Protein AF-A0A126UXN1-F1 (afdb_monomer_lite)

Sequence (154 aa):
MIFFPSLPAQFLKQDFSMAPLSKRLLICFTVVFLSLATTISAQETTESVSISTELQSAKTDQEVLSILMVPLTSEELAVVANAWQGIVHAQMDKIANINLKILTASATEIDALRTQLSTMTTEQFALQRKYQSVLKAWGRKGGPLKTWRAMRII

Secondary structure (DSSP, 8-state):
---PPPPP--------------S-SSSSS-S---------------------GGGG-TTS-HHHHHHHTSS--HHHHHHHHHHHHHHHHHHHHHHHHHHHHHHH--HHHHHHHHHHHHHHHHHHHHHHHHHHHHHHHHHHTT-----GGG----

Foldseek 3Di:
DDDDDDDDDDDDDDDDDDDDDDDPPDPDPDDDPDDDDPPPPPPPPPPPPDQDVLLLDLPNDLVNNLVSLVVDALVRLVVSLVSLVVVLVVLVVVLVVLVVCLVVDDPVCNVVSVVVSVVSVVSSVVSVVSSVSSLVSSVVRVHDPPPCVVVPDD

Structure (mmCIF, N/CA/C/O backbone):
data_AF-A0A126UXN1-F1
#
_entry.id   AF-A0A126UXN1-F1
#
loop_
_atom_site.group_PDB
_atom_site.id
_atom_site.type_symbol
_atom_site.label_atom_id
_atom_site.label_alt_id
_atom_site.label_comp_id
_atom_site.label_asym_id
_atom_site.label_entity_id
_atom_site.label_seq_id
_atom_site.pdbx_PDB_ins_code
_atom_site.Cartn_x
_atom_site.Cartn_y
_atom_site.Cartn_z
_atom_site.occupancy
_atom_site.B_iso_or_equiv
_atom_site.auth_seq_id
_atom_site.auth_comp_id
_atom_site.auth_asym_id
_atom_site.auth_atom_id
_atom_site.pdbx_PDB_model_num
ATOM 1 N N . MET A 1 1 ? -54.402 -10.123 -14.379 1.00 40.47 1 MET A N 1
ATOM 2 C CA . MET A 1 1 ? -54.562 -10.444 -15.815 1.00 40.47 1 MET A CA 1
ATOM 3 C C . MET A 1 1 ? -53.194 -10.334 -16.464 1.00 40.47 1 MET A C 1
ATOM 5 O O . MET A 1 1 ? -52.677 -9.233 -16.565 1.00 40.47 1 MET A O 1
ATOM 9 N N . ILE A 1 2 ? -52.575 -11.472 -16.779 1.00 43.50 2 ILE A N 1
ATOM 10 C CA . ILE A 1 2 ? -51.233 -11.577 -17.371 1.00 43.50 2 ILE A CA 1
ATOM 11 C C . ILE A 1 2 ? -51.430 -12.167 -18.769 1.00 43.50 2 ILE A C 1
ATOM 13 O O . ILE A 1 2 ? -52.074 -13.205 -18.904 1.00 43.50 2 ILE A O 1
ATOM 17 N N . PHE A 1 3 ? -50.941 -11.471 -19.794 1.00 43.69 3 PHE A N 1
ATOM 18 C CA . PHE A 1 3 ? -51.123 -11.810 -21.205 1.00 43.69 3 PHE A CA 1
ATOM 19 C C . PHE A 1 3 ? -49.866 -12.536 -21.713 1.00 43.69 3 PHE A C 1
ATOM 21 O O . PHE A 1 3 ? -48.803 -11.932 -21.828 1.00 43.69 3 PHE A O 1
ATOM 28 N N . PHE A 1 4 ? -49.987 -13.839 -21.972 1.00 43.31 4 PHE A N 1
ATOM 29 C CA . PHE A 1 4 ? -48.990 -14.664 -22.663 1.00 43.31 4 PHE A CA 1
ATOM 30 C C . PHE A 1 4 ? -49.336 -14.710 -24.159 1.00 43.31 4 PHE A C 1
ATOM 32 O O . PHE A 1 4 ? -50.453 -15.116 -24.488 1.00 43.31 4 PHE A O 1
ATOM 39 N N . PRO A 1 5 ? -48.428 -14.357 -25.085 1.00 57.88 5 PRO A N 1
ATOM 40 C CA . PRO A 1 5 ? -48.644 -14.635 -26.495 1.00 57.88 5 PRO A CA 1
ATOM 41 C C . PRO A 1 5 ? -48.278 -16.090 -26.840 1.00 57.88 5 PRO A C 1
ATOM 43 O O . PRO A 1 5 ? -47.169 -16.568 -26.613 1.00 57.88 5 PRO A O 1
ATOM 46 N N . SER A 1 6 ? -49.283 -16.759 -27.398 1.00 41.03 6 SER A N 1
ATOM 47 C CA . SER A 1 6 ? -49.330 -18.089 -28.008 1.00 41.03 6 SER A CA 1
ATOM 48 C C . SER A 1 6 ? -48.249 -18.327 -29.076 1.00 41.03 6 SER A C 1
ATOM 50 O O . SER A 1 6 ? -48.224 -17.631 -30.091 1.00 41.03 6 SER A O 1
ATOM 52 N N . LEU A 1 7 ? -47.437 -19.381 -28.912 1.00 50.19 7 LEU A N 1
ATOM 53 C CA . LEU A 1 7 ? -46.679 -20.004 -30.007 1.00 50.19 7 LEU A CA 1
ATOM 54 C C . LEU A 1 7 ? -47.595 -20.940 -30.818 1.00 50.19 7 LEU A C 1
ATOM 56 O O . LEU A 1 7 ? -48.248 -21.796 -30.218 1.00 50.19 7 LEU A O 1
ATOM 60 N N . PRO A 1 8 ? -47.619 -20.862 -32.161 1.00 46.75 8 PRO A N 1
ATOM 61 C CA . PRO A 1 8 ? -48.304 -21.858 -32.967 1.00 46.75 8 PRO A CA 1
ATOM 62 C C . PRO A 1 8 ? -47.478 -23.143 -33.100 1.00 46.75 8 PRO A C 1
ATOM 64 O O . PRO A 1 8 ? -46.320 -23.146 -33.518 1.00 46.75 8 PRO A O 1
ATOM 67 N N . ALA A 1 9 ? -48.145 -24.244 -32.765 1.00 49.84 9 ALA A N 1
ATOM 68 C CA . ALA A 1 9 ? -47.748 -25.616 -33.010 1.00 49.84 9 ALA A CA 1
ATOM 69 C C . ALA A 1 9 ? -47.630 -25.885 -34.512 1.00 49.84 9 ALA A C 1
ATOM 71 O O . ALA A 1 9 ? -48.645 -25.946 -35.203 1.00 49.84 9 ALA A O 1
ATOM 72 N N . GLN A 1 10 ? -46.410 -26.084 -35.005 1.00 46.97 10 GLN A N 1
ATOM 73 C CA . GLN A 1 10 ? -46.174 -26.618 -36.339 1.00 46.97 10 GLN A CA 1
ATOM 74 C C . GLN A 1 10 ? -44.960 -27.559 -36.328 1.00 46.97 10 GLN A C 1
ATOM 76 O O . GLN A 1 10 ? -43.848 -27.169 -35.997 1.00 46.97 10 GLN A O 1
ATOM 81 N N . PHE A 1 11 ? -45.240 -28.804 -36.727 1.00 42.16 11 PHE A N 1
ATOM 82 C CA . PHE A 1 11 ? -44.314 -29.805 -37.263 1.00 42.16 11 PHE A CA 1
ATOM 83 C C . PHE A 1 11 ? -43.470 -30.660 -36.301 1.00 42.16 11 PHE A C 1
ATOM 85 O O . PHE A 1 11 ? -42.244 -30.683 -36.333 1.00 42.16 11 PHE A O 1
ATOM 92 N N . LEU A 1 12 ? -44.175 -31.523 -35.561 1.00 42.50 12 LEU A N 1
ATOM 93 C CA . LEU A 1 12 ? -43.747 -32.908 -35.328 1.00 42.50 12 LEU A CA 1
ATOM 94 C C . LEU A 1 12 ? -44.244 -33.801 -36.482 1.00 42.50 12 LEU A C 1
ATOM 96 O O . LEU A 1 12 ? -45.454 -33.970 -36.624 1.00 42.50 12 LEU A O 1
ATOM 100 N N . LYS A 1 13 ? -43.322 -34.369 -37.271 1.00 43.41 13 LYS A N 1
ATOM 101 C CA . LYS A 1 13 ? -43.393 -35.682 -37.965 1.00 43.41 13 LYS A CA 1
ATOM 102 C C . LYS A 1 13 ? -42.067 -35.905 -38.715 1.00 43.41 13 LYS A C 1
ATOM 104 O O . LYS A 1 13 ? -41.678 -35.041 -39.485 1.00 43.41 13 LYS A O 1
ATOM 109 N N . GLN A 1 14 ? -41.272 -36.893 -38.275 1.00 40.84 14 GLN A N 1
ATOM 110 C CA . GLN A 1 14 ? -40.935 -38.135 -39.013 1.00 40.84 14 GLN A CA 1
ATOM 111 C C . GLN A 1 14 ? -40.079 -37.877 -40.275 1.00 40.84 14 GLN A C 1
ATOM 113 O O . GLN A 1 14 ? -40.465 -37.091 -41.121 1.00 40.84 14 GLN A O 1
ATOM 118 N N . ASP A 1 15 ? -38.875 -38.434 -40.437 1.00 44.62 15 ASP A N 1
ATOM 119 C CA . ASP A 1 15 ? -38.587 -39.868 -40.380 1.00 44.62 15 ASP A CA 1
ATOM 120 C C . ASP A 1 15 ? -37.205 -40.234 -39.815 1.00 44.62 15 ASP A C 1
ATOM 122 O O . ASP A 1 15 ? -36.181 -39.598 -40.066 1.00 44.62 15 ASP A O 1
ATOM 126 N N . PHE A 1 16 ? -37.211 -41.335 -39.067 1.00 44.78 16 PHE A N 1
ATOM 127 C CA . PHE A 1 16 ? -36.058 -42.080 -38.581 1.00 44.78 16 PHE A CA 1
ATOM 128 C C . PHE A 1 16 ? -35.656 -43.073 -39.682 1.00 44.78 16 PHE A C 1
ATOM 130 O O . PHE A 1 16 ? -36.454 -43.936 -40.041 1.00 44.78 16 PHE A O 1
ATOM 137 N N . SER A 1 17 ? -34.435 -42.984 -40.211 1.00 38.34 17 SER A N 1
ATOM 138 C CA . SER A 1 17 ? -33.873 -44.018 -41.089 1.00 38.34 17 SER A CA 1
ATOM 139 C C . SER A 1 17 ? -32.420 -44.292 -40.703 1.00 38.34 17 SER A C 1
ATOM 141 O O . SER A 1 17 ? -31.535 -43.457 -40.887 1.00 38.34 17 SER A O 1
ATOM 143 N N . MET A 1 18 ? -32.203 -45.461 -40.095 1.00 39.22 18 MET A N 1
ATOM 144 C CA . MET A 1 18 ? -30.899 -46.055 -39.801 1.00 39.22 18 MET A CA 1
ATOM 145 C C . MET A 1 18 ? -30.447 -46.931 -40.973 1.00 39.22 18 MET A C 1
ATOM 147 O O . MET A 1 18 ? -31.216 -47.792 -41.392 1.00 39.22 18 MET A O 1
ATOM 151 N N . ALA A 1 19 ? -29.179 -46.783 -41.386 1.00 44.06 19 ALA A N 1
ATOM 152 C CA . ALA A 1 19 ? -28.164 -47.841 -41.608 1.00 44.06 19 ALA A CA 1
ATOM 153 C C . ALA A 1 19 ? -27.096 -47.402 -42.648 1.00 44.06 19 ALA A C 1
ATOM 155 O O . ALA A 1 19 ? -27.394 -46.531 -43.463 1.00 44.06 19 ALA A O 1
ATOM 156 N N . PRO A 1 20 ? -25.894 -48.027 -42.728 1.00 45.94 20 PRO A N 1
ATOM 157 C CA . PRO A 1 20 ? -25.259 -48.961 -41.796 1.00 45.94 20 PRO A CA 1
ATOM 158 C C . PRO A 1 20 ? -23.831 -48.565 -41.349 1.00 45.94 20 PRO A C 1
ATOM 160 O O . PRO A 1 20 ? -23.002 -48.049 -42.094 1.00 45.94 20 PRO A O 1
ATOM 163 N N . LEU A 1 21 ? -23.544 -48.946 -40.105 1.00 48.97 21 LEU A N 1
ATOM 164 C CA . LEU A 1 21 ? -22.304 -49.542 -39.599 1.00 48.97 21 LEU A CA 1
ATOM 165 C C . LEU A 1 21 ? -21.287 -49.974 -40.686 1.00 48.97 21 LEU A C 1
ATOM 167 O O . LEU A 1 21 ? -21.563 -50.907 -41.434 1.00 48.97 21 LEU A O 1
ATOM 171 N N . SER A 1 22 ? -20.084 -49.384 -40.736 1.00 44.88 22 SER A N 1
ATOM 172 C CA . SER A 1 22 ? -18.820 -50.134 -40.917 1.00 44.88 22 SER A CA 1
ATOM 173 C C . SER A 1 22 ? -17.585 -49.245 -41.149 1.00 44.88 22 SER A C 1
ATOM 175 O O . SER A 1 22 ? -17.503 -48.450 -42.078 1.00 44.88 22 SER A O 1
ATOM 177 N N . LYS A 1 23 ? -16.553 -49.513 -40.340 1.00 48.22 23 LYS A N 1
ATOM 178 C CA . LYS A 1 23 ? -15.133 -49.452 -40.731 1.00 48.22 23 LYS A CA 1
ATOM 179 C C . LYS A 1 23 ? -14.541 -48.087 -41.108 1.00 48.22 23 LYS A C 1
ATOM 181 O O . LYS A 1 23 ? -13.893 -47.985 -42.141 1.00 48.22 23 LYS A O 1
ATOM 186 N N . ARG A 1 24 ? -14.638 -47.070 -40.245 1.00 47.38 24 ARG A N 1
ATOM 187 C CA . ARG A 1 24 ? -13.633 -45.973 -40.207 1.00 47.38 24 ARG A CA 1
ATOM 188 C C . ARG A 1 24 ? -13.248 -45.544 -38.784 1.00 47.38 24 ARG A C 1
ATOM 190 O O . ARG A 1 24 ? -12.738 -44.453 -38.577 1.00 47.38 24 ARG A O 1
ATOM 197 N N . LEU A 1 25 ? -13.479 -46.428 -37.810 1.00 51.50 25 LEU A N 1
ATOM 198 C CA . LEU A 1 25 ? -12.989 -46.319 -36.435 1.00 51.50 25 LEU A CA 1
ATOM 199 C C . LEU A 1 25 ? -11.788 -47.257 -36.252 1.00 51.50 25 LEU A C 1
ATOM 201 O O . LEU A 1 25 ? -11.900 -48.282 -35.596 1.00 51.50 25 LEU A O 1
ATOM 205 N N . LEU A 1 26 ? -10.681 -46.968 -36.927 1.00 52.69 26 LEU A N 1
ATOM 206 C CA . LEU A 1 26 ? -9.330 -47.469 -36.644 1.00 52.69 26 LEU A CA 1
ATOM 207 C C . LEU A 1 26 ? -8.422 -46.887 -37.732 1.00 52.69 26 LEU A C 1
ATOM 209 O O . LEU A 1 26 ? -8.862 -46.813 -38.872 1.00 52.69 26 LEU A O 1
ATOM 213 N N . ILE A 1 27 ? -7.164 -46.567 -37.419 1.00 52.34 27 ILE A N 1
ATOM 214 C CA . ILE A 1 27 ? -6.151 -45.974 -38.324 1.00 52.34 27 ILE A CA 1
ATOM 215 C C . ILE A 1 27 ? -6.138 -44.434 -38.302 1.00 52.34 27 ILE A C 1
ATOM 217 O O . ILE A 1 27 ? -6.436 -43.773 -39.284 1.00 52.34 27 ILE A O 1
ATOM 221 N N . CYS A 1 28 ? -5.778 -43.869 -37.148 1.00 38.44 28 CYS A N 1
ATOM 222 C CA . CYS A 1 28 ? -4.912 -42.679 -37.035 1.00 38.44 28 CYS A CA 1
ATOM 223 C C . CYS A 1 28 ? -4.289 -42.585 -35.623 1.00 38.44 28 CYS A C 1
ATOM 225 O O . CYS A 1 28 ? -3.959 -41.505 -35.151 1.00 38.44 28 CYS A O 1
ATOM 227 N N . PHE A 1 29 ? -4.150 -43.721 -34.921 1.00 48.62 29 PHE A N 1
ATOM 228 C CA . PHE A 1 29 ? -3.600 -43.779 -33.558 1.00 48.62 29 PHE A CA 1
ATOM 229 C C . PHE A 1 29 ? -2.181 -44.378 -33.503 1.00 48.62 29 PHE A C 1
ATOM 231 O O . PHE A 1 29 ? -1.625 -44.547 -32.427 1.00 48.62 29 PHE A O 1
ATOM 238 N N . THR A 1 30 ? -1.562 -44.715 -34.640 1.00 50.72 30 THR A N 1
ATOM 239 C CA . THR A 1 30 ? -0.276 -45.441 -34.658 1.00 50.72 30 THR A CA 1
ATOM 240 C C . THR A 1 30 ? 0.605 -45.059 -35.847 1.00 50.72 30 THR A C 1
ATOM 242 O O . THR A 1 30 ? 0.961 -45.909 -36.659 1.00 50.72 30 THR A O 1
ATOM 245 N N . VAL A 1 31 ? 0.975 -43.782 -35.957 1.00 45.97 31 VAL A N 1
ATOM 246 C CA . VAL A 1 31 ? 2.143 -43.363 -36.746 1.00 45.97 31 VAL A CA 1
ATOM 247 C C . VAL A 1 31 ? 2.937 -42.355 -35.911 1.00 45.97 31 VAL A C 1
ATOM 249 O O . VAL A 1 31 ? 2.626 -41.172 -35.903 1.00 45.97 31 VAL A O 1
ATOM 252 N N . VAL A 1 32 ? 3.966 -42.875 -35.223 1.00 49.97 32 VAL A N 1
ATOM 253 C CA . VAL A 1 32 ? 5.244 -42.184 -34.946 1.00 49.97 32 VAL A CA 1
ATOM 254 C C . VAL A 1 32 ? 5.120 -41.018 -33.941 1.00 49.97 32 VAL A C 1
ATOM 256 O O . VAL A 1 32 ? 4.928 -39.877 -34.322 1.00 49.97 32 VAL A O 1
ATOM 259 N N . PHE A 1 33 ? 5.214 -41.168 -32.613 1.00 50.03 33 PHE A N 1
ATOM 260 C CA . PHE A 1 33 ? 6.246 -41.842 -31.801 1.00 50.03 33 PHE A CA 1
ATOM 261 C C . PHE A 1 33 ? 7.675 -41.772 -32.367 1.00 50.03 33 PHE A C 1
ATOM 263 O O . PHE A 1 33 ? 8.427 -42.736 -32.300 1.00 50.03 33 PHE A O 1
ATOM 270 N N . LEU A 1 34 ? 8.050 -40.627 -32.945 1.00 50.16 34 LEU A N 1
ATOM 271 C CA . LEU A 1 34 ? 9.449 -40.248 -33.165 1.00 50.16 34 LEU A CA 1
ATOM 272 C C . LEU A 1 34 ? 9.554 -38.732 -33.380 1.00 50.16 34 LEU A C 1
ATOM 274 O O . LEU A 1 34 ? 9.752 -38.239 -34.485 1.00 50.16 34 LEU A O 1
ATOM 278 N N . SER A 1 35 ? 9.404 -37.963 -32.310 1.00 44.19 35 SER A N 1
ATOM 279 C CA . SER A 1 35 ? 9.992 -36.626 -32.256 1.00 44.19 35 SER A CA 1
ATOM 280 C C . SER A 1 35 ? 10.848 -36.580 -31.010 1.00 44.19 35 SER A C 1
ATOM 282 O O . SER A 1 35 ? 10.367 -36.505 -29.882 1.00 44.19 35 SER A O 1
ATOM 284 N N . LEU A 1 36 ? 12.132 -36.788 -31.285 1.00 54.78 36 LEU A N 1
ATOM 285 C CA . LEU A 1 36 ? 13.260 -36.661 -30.389 1.00 54.78 36 LEU A CA 1
ATOM 286 C C . LEU A 1 36 ? 13.092 -35.457 -29.467 1.00 54.78 36 LEU A C 1
ATOM 288 O O . LEU A 1 36 ? 12.774 -34.349 -29.902 1.00 54.78 36 LEU A O 1
ATOM 292 N N . ALA A 1 37 ? 13.387 -35.712 -28.198 1.00 51.28 37 ALA A N 1
ATOM 293 C CA . ALA A 1 37 ? 13.666 -34.718 -27.189 1.00 51.28 37 ALA A CA 1
ATOM 294 C C . ALA A 1 37 ? 14.525 -33.586 -27.769 1.00 51.28 37 ALA A C 1
ATOM 296 O O . ALA A 1 37 ? 15.705 -33.762 -28.059 1.00 51.28 37 ALA A O 1
ATOM 297 N N . THR A 1 38 ? 13.922 -32.411 -27.912 1.00 56.25 38 THR A N 1
ATOM 298 C CA . THR A 1 38 ? 14.665 -31.155 -27.907 1.00 56.25 38 THR A CA 1
ATOM 299 C C . THR A 1 38 ? 14.373 -30.518 -26.559 1.00 56.25 38 THR A C 1
ATOM 301 O O . THR A 1 38 ? 13.517 -29.651 -26.423 1.00 56.25 38 THR A O 1
ATOM 304 N N . THR A 1 39 ? 15.040 -31.007 -25.516 1.00 52.69 39 THR A N 1
ATOM 305 C CA . THR A 1 39 ? 15.186 -30.247 -24.274 1.00 52.69 39 THR A CA 1
ATOM 306 C C . THR A 1 39 ? 16.135 -29.095 -24.573 1.00 52.69 39 THR A C 1
ATOM 308 O O . THR A 1 39 ? 17.334 -29.170 -24.319 1.00 52.69 39 THR A O 1
ATOM 311 N N . ILE A 1 40 ? 15.600 -28.040 -25.185 1.00 52.84 40 ILE A N 1
ATOM 312 C CA . ILE A 1 40 ? 16.208 -26.719 -25.105 1.00 52.84 40 ILE A CA 1
ATOM 313 C C . ILE A 1 40 ? 15.959 -26.285 -23.666 1.00 52.84 40 ILE A C 1
ATOM 315 O O . ILE A 1 40 ? 14.880 -25.806 -23.326 1.00 52.84 40 ILE A O 1
ATOM 319 N N . SER A 1 41 ? 16.947 -26.509 -22.802 1.00 50.19 41 SER A N 1
ATOM 320 C CA . SER A 1 41 ? 17.065 -25.729 -21.578 1.00 50.19 41 SER A CA 1
ATOM 321 C C . SER A 1 41 ? 17.341 -24.297 -22.015 1.00 50.19 41 SER A C 1
ATOM 323 O O . SER A 1 41 ? 18.489 -23.888 -22.170 1.00 50.19 41 SER A O 1
ATOM 325 N N . ALA A 1 42 ? 16.272 -23.545 -22.271 1.00 41.62 42 ALA A N 1
ATOM 326 C CA . ALA A 1 42 ? 16.317 -22.106 -22.145 1.00 41.62 42 ALA A CA 1
ATOM 327 C C . ALA A 1 42 ? 16.614 -21.859 -20.667 1.00 41.62 42 ALA A C 1
ATOM 329 O O . ALA A 1 42 ? 15.737 -21.949 -19.811 1.00 41.62 42 ALA A O 1
ATOM 330 N N . GLN A 1 43 ? 17.894 -21.679 -20.361 1.00 38.97 43 GLN A N 1
ATOM 331 C CA . GLN A 1 43 ? 18.320 -21.110 -19.104 1.00 38.97 43 GLN A CA 1
ATOM 332 C C . GLN A 1 43 ? 17.727 -19.700 -19.102 1.00 38.97 43 GLN A C 1
ATOM 334 O O . GLN A 1 43 ? 18.285 -18.784 -19.702 1.00 38.97 43 GLN A O 1
ATOM 339 N N . GLU A 1 44 ? 16.535 -19.554 -18.514 1.00 42.31 44 GLU A N 1
ATOM 340 C CA . GLU A 1 44 ? 16.075 -18.281 -17.979 1.00 42.31 44 GLU A CA 1
ATOM 341 C C . GLU A 1 44 ? 17.144 -17.875 -16.968 1.00 42.31 44 GLU A C 1
ATOM 343 O O . GLU A 1 44 ? 17.122 -18.241 -15.794 1.00 42.31 44 GLU A O 1
ATOM 348 N N . THR A 1 45 ? 18.163 -17.176 -17.462 1.00 40.16 45 THR A N 1
ATOM 349 C CA . THR A 1 45 ? 18.992 -16.322 -16.637 1.00 40.16 45 THR A CA 1
ATOM 350 C C . THR A 1 45 ? 18.046 -15.239 -16.161 1.00 40.16 45 THR A C 1
ATOM 352 O O . THR A 1 45 ? 17.886 -14.198 -16.793 1.00 40.16 45 THR A O 1
ATOM 355 N N . THR A 1 46 ? 17.349 -15.527 -15.067 1.00 45.38 46 THR A N 1
ATOM 356 C CA . THR A 1 46 ? 16.702 -14.523 -14.243 1.00 45.38 46 THR A CA 1
ATOM 357 C C . THR A 1 46 ? 17.841 -13.695 -13.664 1.00 45.38 46 THR A C 1
ATOM 359 O O . THR A 1 46 ? 18.304 -13.941 -12.552 1.00 45.38 46 THR A O 1
ATOM 362 N N . GLU A 1 47 ? 18.373 -12.765 -14.462 1.00 46.38 47 GLU A N 1
ATOM 363 C CA . GLU A 1 47 ? 19.145 -11.642 -13.954 1.00 46.38 47 GLU A CA 1
ATOM 364 C C . GLU A 1 47 ? 18.233 -10.981 -12.927 1.00 46.38 47 GLU A C 1
ATOM 366 O O . GLU A 1 47 ? 17.231 -10.346 -13.263 1.00 46.38 47 GLU A O 1
ATOM 371 N N . SER A 1 48 ? 18.499 -11.249 -11.649 1.00 53.22 48 SER A N 1
ATOM 372 C CA . SER A 1 48 ? 17.757 -10.633 -10.568 1.00 53.22 48 SER A CA 1
ATOM 373 C C . SER A 1 48 ? 18.037 -9.143 -10.667 1.00 53.22 48 SER A C 1
ATOM 375 O O . SER A 1 48 ? 19.124 -8.688 -10.306 1.00 53.22 48 SER A O 1
ATOM 377 N N . VAL A 1 49 ? 17.082 -8.395 -11.207 1.00 61.66 49 VAL A N 1
ATOM 378 C CA . VAL A 1 49 ? 17.148 -6.942 -11.251 1.00 61.66 49 VAL A CA 1
ATOM 379 C C . VAL A 1 49 ? 17.339 -6.458 -9.813 1.00 61.66 49 VAL A C 1
ATOM 381 O O . VAL A 1 49 ? 16.438 -6.558 -8.978 1.00 61.66 49 VAL A O 1
ATOM 384 N N . SER A 1 50 ? 18.543 -5.981 -9.503 1.00 68.56 50 SER A N 1
ATOM 385 C CA . SER A 1 50 ? 18.907 -5.512 -8.169 1.00 68.56 50 SER A CA 1
ATOM 386 C C . SER A 1 50 ? 18.414 -4.082 -7.992 1.00 68.56 50 SER A C 1
ATOM 388 O O . SER A 1 50 ? 19.136 -3.118 -8.240 1.00 68.56 50 SER A O 1
ATOM 390 N N . ILE A 1 51 ? 17.164 -3.943 -7.561 1.00 75.94 51 ILE A N 1
ATOM 391 C CA . ILE A 1 51 ? 16.536 -2.644 -7.319 1.00 75.94 51 ILE A CA 1
ATOM 392 C C . ILE A 1 51 ? 16.807 -2.200 -5.882 1.00 75.94 51 ILE A C 1
ATOM 394 O O . ILE A 1 51 ? 16.627 -2.982 -4.949 1.00 75.94 51 ILE A O 1
ATOM 398 N N . SER A 1 52 ? 17.194 -0.934 -5.693 1.00 83.25 52 SER A N 1
ATOM 399 C CA . SER A 1 52 ? 17.419 -0.358 -4.360 1.00 83.25 52 SER A CA 1
ATOM 400 C C . SER A 1 52 ? 16.220 -0.588 -3.432 1.00 83.25 52 SER A C 1
ATOM 402 O O . SER A 1 52 ? 15.076 -0.311 -3.797 1.00 83.25 52 SER A O 1
ATOM 404 N N . THR A 1 53 ? 16.479 -1.030 -2.200 1.00 85.88 53 THR A N 1
ATOM 405 C CA . THR A 1 53 ? 15.461 -1.230 -1.154 1.00 85.88 53 THR A CA 1
ATOM 406 C C . THR A 1 53 ? 14.672 0.049 -0.863 1.00 85.88 53 THR A C 1
ATOM 408 O O . THR A 1 53 ? 13.505 0.002 -0.477 1.00 85.88 53 THR A O 1
ATOM 411 N N . GLU A 1 54 ? 15.282 1.212 -1.095 1.00 85.62 54 GLU A N 1
ATOM 412 C CA . GLU A 1 54 ? 14.645 2.514 -0.914 1.00 85.62 54 GLU A CA 1
ATOM 413 C C . GLU A 1 54 ? 13.480 2.738 -1.893 1.00 85.62 54 GLU A C 1
ATOM 415 O O . GLU A 1 54 ? 12.472 3.336 -1.524 1.00 85.62 54 GLU A O 1
ATOM 420 N N . LEU A 1 55 ? 13.531 2.165 -3.101 1.00 88.94 55 LEU A N 1
ATOM 421 C CA . LEU A 1 55 ? 12.414 2.206 -4.056 1.00 88.94 55 LEU A CA 1
ATOM 422 C C . LEU A 1 55 ? 11.199 1.397 -3.588 1.00 88.94 55 LEU A C 1
ATOM 424 O O . LEU A 1 55 ? 10.109 1.595 -4.115 1.00 88.94 55 LEU A O 1
ATOM 428 N N . GLN A 1 56 ? 11.370 0.503 -2.612 1.00 90.00 56 GLN A N 1
ATOM 429 C CA . GLN A 1 56 ? 10.343 -0.423 -2.124 1.00 90.00 56 GLN A CA 1
ATOM 430 C C . GLN A 1 56 ? 9.947 -0.142 -0.666 1.00 90.00 56 GLN A C 1
ATOM 432 O O . GLN A 1 56 ? 9.251 -0.934 -0.036 1.00 90.00 56 GLN A O 1
ATOM 437 N N . SER A 1 57 ? 10.388 0.982 -0.099 1.00 91.31 57 SER A N 1
ATOM 438 C CA . SER A 1 57 ? 10.092 1.341 1.284 1.00 91.31 57 SER A CA 1
ATOM 439 C C . SER A 1 57 ? 8.925 2.321 1.370 1.00 91.31 57 SER A C 1
ATOM 441 O O . SER A 1 57 ? 8.931 3.399 0.777 1.00 91.31 57 SER A O 1
ATOM 443 N N . ALA A 1 58 ? 7.942 1.991 2.212 1.00 89.31 58 ALA A N 1
ATOM 444 C CA . ALA A 1 58 ? 6.820 2.872 2.540 1.00 89.31 58 ALA A CA 1
ATOM 445 C C . ALA A 1 58 ? 7.269 4.229 3.123 1.00 89.31 58 ALA A C 1
ATOM 447 O O . ALA A 1 58 ? 6.563 5.236 2.984 1.00 89.31 58 ALA A O 1
ATOM 448 N N . LYS A 1 59 ? 8.444 4.252 3.769 1.00 92.06 59 LYS A N 1
ATOM 449 C CA . LYS A 1 59 ? 9.014 5.434 4.427 1.00 92.06 59 LYS A CA 1
ATOM 450 C C . LYS A 1 59 ? 9.684 6.400 3.453 1.00 92.06 59 LYS A C 1
ATOM 452 O O . LYS A 1 59 ? 9.834 7.558 3.806 1.00 92.06 59 LYS A O 1
ATOM 457 N N . THR A 1 60 ? 10.036 5.955 2.249 1.00 90.31 60 THR A N 1
ATOM 458 C CA . THR A 1 60 ? 10.703 6.800 1.253 1.00 90.31 60 THR A CA 1
ATOM 459 C C . THR A 1 60 ? 9.814 7.966 0.863 1.00 90.31 60 THR A C 1
ATOM 461 O O . THR A 1 60 ? 8.641 7.774 0.523 1.00 90.31 60 THR A O 1
ATOM 464 N N . ASP A 1 61 ? 10.356 9.176 0.916 1.00 93.31 61 ASP A N 1
ATOM 465 C CA . ASP A 1 61 ? 9.633 10.382 0.540 1.00 93.31 61 ASP A CA 1
ATOM 466 C C . ASP A 1 61 ? 9.207 10.361 -0.929 1.00 93.31 61 ASP A C 1
ATOM 468 O O . ASP A 1 61 ? 9.855 9.773 -1.793 1.00 93.31 61 ASP A O 1
ATOM 472 N N . GLN A 1 62 ? 8.083 11.015 -1.225 1.00 92.69 62 GLN A N 1
ATOM 473 C CA . GLN A 1 62 ? 7.504 11.029 -2.572 1.00 92.69 62 GLN A CA 1
ATOM 474 C C . GLN A 1 62 ? 8.471 11.602 -3.620 1.00 92.69 62 GLN A C 1
ATOM 476 O O . GLN A 1 62 ? 8.510 11.127 -4.759 1.00 92.69 62 GLN A O 1
ATOM 481 N N . GLU A 1 63 ? 9.214 12.640 -3.249 1.00 92.25 63 GLU A N 1
ATOM 482 C CA . GLU A 1 63 ? 10.174 13.326 -4.116 1.00 92.25 63 GLU A CA 1
ATOM 483 C C . GLU A 1 63 ? 11.394 12.444 -4.376 1.00 92.25 63 GLU A C 1
ATOM 485 O O . GLU A 1 63 ? 11.739 12.207 -5.534 1.00 92.25 63 GLU A O 1
ATOM 490 N N . VAL A 1 64 ? 11.956 11.857 -3.315 1.00 93.00 64 VAL A N 1
ATOM 491 C CA . VAL A 1 64 ? 13.068 10.898 -3.395 1.00 93.00 64 VAL A CA 1
ATOM 492 C C . VAL A 1 64 ? 12.689 9.710 -4.276 1.00 93.00 64 VAL A C 1
ATOM 494 O O . VAL A 1 64 ? 13.398 9.396 -5.229 1.00 93.00 64 VAL A O 1
ATOM 497 N N . LEU A 1 65 ? 11.514 9.114 -4.045 1.00 94.56 65 LEU A N 1
ATOM 498 C CA . LEU A 1 65 ? 10.996 8.022 -4.868 1.00 94.56 65 LEU A CA 1
ATOM 499 C C . LEU A 1 65 ? 10.924 8.421 -6.350 1.00 94.56 65 LEU A C 1
ATOM 501 O O . LEU A 1 65 ? 11.281 7.639 -7.226 1.00 94.56 65 LEU A O 1
ATOM 505 N N . SER A 1 66 ? 10.485 9.647 -6.640 1.00 93.25 66 SER A N 1
ATOM 506 C CA . SER A 1 66 ? 10.359 10.142 -8.016 1.00 93.25 66 SER A CA 1
ATOM 507 C C . SER A 1 66 ? 11.713 10.280 -8.709 1.00 93.25 66 SER A C 1
ATOM 509 O O . SER A 1 66 ? 11.809 9.940 -9.886 1.00 9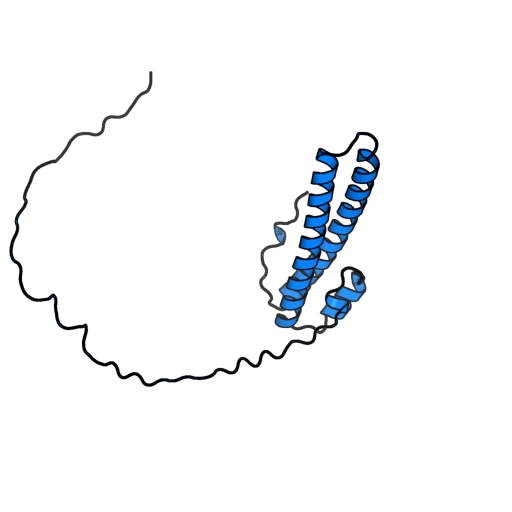3.25 66 SER A O 1
ATOM 511 N N . ILE A 1 67 ? 12.746 10.721 -7.985 1.00 93.88 67 ILE A N 1
ATOM 512 C CA . ILE A 1 67 ? 14.126 10.823 -8.482 1.00 93.88 67 ILE A CA 1
ATOM 513 C C . ILE A 1 67 ? 14.695 9.428 -8.763 1.00 93.88 67 ILE A C 1
ATOM 515 O O . ILE A 1 67 ? 15.205 9.180 -9.855 1.00 93.88 67 ILE A O 1
ATOM 519 N N . LEU A 1 68 ? 14.543 8.494 -7.819 1.00 93.62 68 LEU A N 1
ATOM 520 C CA . LEU A 1 68 ? 15.077 7.132 -7.938 1.00 93.62 68 LEU A CA 1
ATOM 521 C C . LEU A 1 68 ? 14.453 6.334 -9.093 1.00 93.62 68 LEU A C 1
ATOM 523 O O . LEU A 1 68 ? 15.080 5.417 -9.612 1.00 93.62 68 LEU A O 1
ATOM 527 N N . MET A 1 69 ? 13.236 6.681 -9.520 1.00 95.44 69 MET A N 1
ATOM 528 C CA . MET A 1 69 ? 12.559 6.036 -10.651 1.00 95.44 69 MET A CA 1
ATOM 529 C C . MET A 1 69 ? 12.992 6.560 -12.029 1.00 95.44 69 MET A C 1
ATOM 531 O O . MET A 1 69 ? 12.682 5.929 -13.041 1.00 95.44 69 MET A O 1
ATOM 535 N N . VAL A 1 70 ? 13.672 7.711 -12.106 1.00 94.25 70 VAL A N 1
ATOM 536 C CA . VAL A 1 70 ? 14.120 8.301 -13.381 1.00 94.25 70 VAL A CA 1
ATOM 537 C C . VAL A 1 70 ? 15.030 7.366 -14.185 1.00 94.25 70 VAL A C 1
ATOM 539 O O . VAL A 1 70 ? 14.754 7.216 -15.378 1.00 94.25 70 VAL A O 1
ATOM 542 N N . PRO A 1 71 ? 16.069 6.729 -13.612 1.00 94.56 71 PRO A N 1
ATOM 543 C CA . PRO A 1 71 ? 16.969 5.873 -14.386 1.00 94.56 71 PRO A CA 1
ATOM 544 C C . PRO A 1 71 ? 16.372 4.507 -14.751 1.00 94.56 71 PRO A C 1
ATOM 546 O O . PRO A 1 71 ? 16.850 3.893 -15.695 1.00 94.56 71 PRO A O 1
ATOM 549 N N . LEU A 1 72 ? 15.324 4.051 -14.058 1.00 94.06 72 LEU A N 1
ATOM 550 C CA . LEU A 1 72 ? 14.839 2.670 -14.165 1.00 94.06 72 LEU A CA 1
ATOM 551 C C . LEU A 1 72 ? 14.228 2.336 -15.530 1.00 94.06 72 LEU A C 1
ATOM 553 O O . LEU A 1 72 ? 13.608 3.204 -16.151 1.00 94.06 72 LEU A O 1
ATOM 557 N N . THR A 1 73 ? 14.328 1.089 -15.986 1.00 94.19 73 THR A N 1
ATOM 558 C CA . THR A 1 73 ? 13.617 0.619 -17.190 1.00 94.19 73 THR A CA 1
ATOM 559 C C . THR A 1 73 ? 12.142 0.314 -16.903 1.00 94.19 73 THR A C 1
ATOM 561 O O . THR A 1 73 ? 11.658 0.432 -15.774 1.00 94.19 73 THR A O 1
ATOM 564 N N . SER A 1 74 ? 11.388 -0.054 -17.942 1.00 94.06 74 SER A N 1
ATOM 565 C CA . SER A 1 74 ? 9.996 -0.490 -17.789 1.00 94.06 74 SER A CA 1
ATOM 566 C C . SER A 1 74 ? 9.888 -1.753 -16.930 1.00 94.06 74 SER A C 1
ATOM 568 O O . SER A 1 74 ? 9.032 -1.843 -16.055 1.00 94.06 74 SER A O 1
ATOM 570 N N . GLU A 1 75 ? 10.774 -2.716 -17.154 1.00 92.38 75 GLU A N 1
ATOM 571 C CA . GLU A 1 75 ? 10.805 -4.009 -16.474 1.00 92.38 75 GLU A CA 1
ATOM 572 C C . GLU A 1 75 ? 11.135 -3.826 -14.989 1.00 92.38 75 GLU A C 1
ATOM 574 O O . GLU A 1 75 ? 10.458 -4.378 -14.122 1.00 92.38 75 GLU A O 1
ATOM 579 N N . GLU A 1 76 ? 12.106 -2.968 -14.674 1.00 93.62 76 GLU A N 1
ATOM 580 C CA . GL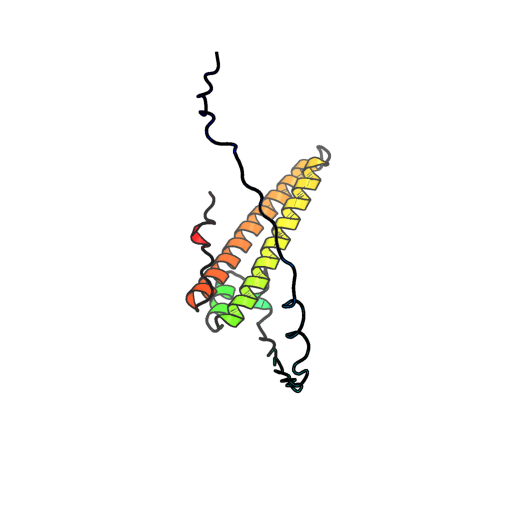U A 1 76 ? 12.459 -2.642 -13.289 1.00 93.62 76 GLU A CA 1
ATOM 581 C C . GLU A 1 76 ? 11.315 -1.892 -12.588 1.00 93.62 76 GLU A C 1
ATOM 583 O O . GLU A 1 76 ? 10.966 -2.189 -11.443 1.00 93.62 76 GLU A O 1
ATOM 588 N N . LEU A 1 77 ? 10.652 -0.962 -13.286 1.00 94.62 77 LEU A N 1
ATOM 589 C CA . LEU A 1 77 ? 9.474 -0.271 -12.757 1.00 94.62 77 LEU A CA 1
ATOM 590 C C . LEU A 1 77 ? 8.283 -1.207 -12.531 1.00 94.62 77 LEU A C 1
ATOM 592 O O . LEU A 1 77 ? 7.486 -0.938 -11.633 1.00 94.62 77 LEU A O 1
ATOM 596 N N . ALA A 1 78 ? 8.169 -2.309 -13.276 1.00 93.31 78 ALA A N 1
ATOM 597 C CA . ALA A 1 78 ? 7.166 -3.341 -13.021 1.00 93.31 78 ALA A CA 1
ATOM 598 C C . ALA A 1 78 ? 7.389 -4.010 -11.656 1.00 93.31 78 ALA A C 1
ATOM 600 O O . ALA A 1 78 ? 6.446 -4.186 -10.882 1.00 93.31 78 ALA A O 1
ATOM 601 N N . VAL A 1 79 ? 8.644 -4.328 -11.325 1.00 93.88 79 VAL A N 1
ATOM 602 C CA . VAL A 1 79 ? 9.015 -4.898 -10.020 1.00 93.88 79 VAL A CA 1
ATOM 603 C C . VAL A 1 79 ? 8.709 -3.905 -8.897 1.00 93.88 79 VAL A C 1
ATOM 605 O O . VAL A 1 79 ? 8.075 -4.273 -7.906 1.00 93.88 79 VAL A O 1
ATOM 608 N N . VAL A 1 80 ? 9.071 -2.629 -9.073 1.00 94.81 80 VAL A N 1
ATOM 609 C CA . VAL A 1 80 ? 8.740 -1.569 -8.104 1.00 94.81 80 VAL A CA 1
ATOM 610 C C . VAL A 1 80 ? 7.222 -1.426 -7.949 1.00 94.81 80 VAL A C 1
ATOM 612 O O . VAL A 1 80 ? 6.725 -1.353 -6.827 1.00 94.81 80 VAL A O 1
ATOM 615 N N . ALA A 1 81 ? 6.457 -1.439 -9.044 1.00 94.25 81 ALA A N 1
ATOM 616 C CA . ALA A 1 81 ? 4.997 -1.360 -9.001 1.00 94.25 81 ALA A CA 1
ATOM 617 C C . ALA A 1 81 ? 4.376 -2.520 -8.210 1.00 94.25 81 ALA A C 1
ATOM 619 O O . ALA A 1 81 ? 3.504 -2.280 -7.373 1.00 94.25 81 ALA A O 1
ATOM 620 N N . ASN A 1 82 ? 4.858 -3.747 -8.412 1.00 94.50 82 ASN A N 1
ATOM 621 C CA . ASN A 1 82 ? 4.401 -4.917 -7.661 1.00 94.50 82 ASN A CA 1
ATOM 622 C C . ASN A 1 82 ? 4.706 -4.789 -6.160 1.00 94.50 82 ASN A C 1
ATOM 624 O O . ASN A 1 82 ? 3.836 -5.061 -5.330 1.00 94.50 82 ASN A O 1
ATOM 628 N N . ALA A 1 83 ? 5.900 -4.308 -5.798 1.00 95.00 83 ALA A N 1
ATOM 629 C CA . ALA A 1 83 ? 6.251 -4.057 -4.401 1.00 95.00 83 ALA A CA 1
ATOM 630 C C . ALA A 1 83 ? 5.313 -3.017 -3.759 1.00 95.00 83 ALA A C 1
ATOM 632 O O . ALA A 1 83 ? 4.753 -3.250 -2.685 1.00 95.00 83 ALA A O 1
ATOM 633 N N . TRP A 1 84 ? 5.059 -1.898 -4.444 1.00 96.12 84 TRP A N 1
ATOM 634 C CA . TRP A 1 84 ? 4.147 -0.857 -3.956 1.00 96.12 84 TRP A CA 1
ATOM 635 C C . TRP A 1 84 ? 2.690 -1.310 -3.871 1.00 96.12 84 TRP A C 1
ATOM 637 O O . TRP A 1 84 ? 1.989 -0.913 -2.938 1.00 96.12 84 TRP A O 1
ATOM 647 N N . GLN A 1 85 ? 2.233 -2.164 -4.790 1.00 95.62 85 GLN A N 1
ATOM 648 C CA . GLN A 1 85 ? 0.923 -2.796 -4.679 1.00 95.62 85 GLN A CA 1
ATOM 649 C C . GLN A 1 85 ? 0.822 -3.609 -3.381 1.00 95.62 85 GLN A C 1
ATOM 651 O O . GLN A 1 85 ? -0.162 -3.468 -2.654 1.00 95.62 85 GLN A O 1
ATOM 656 N N . GLY A 1 86 ? 1.849 -4.404 -3.063 1.00 95.81 86 GLY A N 1
ATOM 657 C CA . GLY A 1 86 ? 1.918 -5.173 -1.819 1.00 95.81 86 GLY A CA 1
ATOM 658 C C . GLY A 1 86 ? 1.858 -4.289 -0.571 1.00 95.81 86 GLY A C 1
ATOM 659 O O . GLY A 1 86 ? 1.096 -4.575 0.349 1.00 95.81 86 GLY A O 1
ATOM 660 N N . ILE A 1 87 ? 2.585 -3.167 -0.561 1.00 96.44 87 ILE A N 1
ATOM 661 C CA . ILE A 1 87 ? 2.565 -2.192 0.546 1.00 96.44 87 ILE A CA 1
ATOM 662 C C . ILE A 1 87 ? 1.162 -1.603 0.743 1.00 96.44 87 ILE A C 1
ATOM 664 O O . ILE A 1 87 ? 0.672 -1.523 1.870 1.00 96.44 87 ILE A O 1
ATOM 668 N N . VAL A 1 88 ? 0.512 -1.197 -0.351 1.00 96.25 88 VAL A N 1
ATOM 669 C CA . VAL A 1 88 ? -0.849 -0.645 -0.326 1.00 96.25 88 VAL A CA 1
ATOM 670 C C . VAL A 1 88 ? -1.856 -1.685 0.167 1.00 96.25 88 VAL A C 1
ATOM 672 O O . VAL A 1 88 ? -2.688 -1.366 1.011 1.00 96.25 88 VAL A O 1
ATOM 675 N N . HIS A 1 89 ? -1.771 -2.928 -0.312 1.00 96.50 89 HIS A N 1
ATOM 676 C CA . HIS A 1 89 ? -2.635 -4.015 0.152 1.00 96.50 89 HIS A CA 1
ATOM 677 C C . HIS A 1 89 ? -2.440 -4.289 1.649 1.00 96.50 89 HIS A C 1
ATOM 679 O O . HIS A 1 89 ? -3.414 -4.317 2.393 1.00 96.50 89 HIS A O 1
ATOM 685 N N . ALA A 1 90 ? -1.194 -4.378 2.118 1.00 97.00 90 ALA A N 1
ATOM 686 C CA . ALA A 1 90 ? -0.904 -4.630 3.527 1.00 97.00 90 ALA A CA 1
ATOM 687 C C . ALA A 1 90 ? -1.455 -3.533 4.458 1.00 97.00 90 ALA A C 1
ATOM 689 O O . ALA A 1 90 ? -1.866 -3.819 5.583 1.00 97.00 90 ALA A O 1
ATOM 690 N N . GLN A 1 91 ? -1.472 -2.270 4.022 1.00 97.25 91 GLN A N 1
ATOM 691 C CA . GLN A 1 91 ? -2.095 -1.195 4.798 1.00 97.25 91 GLN A CA 1
ATOM 692 C C . GLN A 1 91 ? -3.628 -1.301 4.795 1.00 97.25 91 GLN A C 1
ATOM 694 O O . GLN A 1 91 ? -4.248 -1.110 5.843 1.00 97.25 91 GLN A O 1
ATOM 699 N N . MET A 1 92 ? -4.239 -1.674 3.667 1.00 96.56 92 MET A N 1
ATOM 700 C CA . MET A 1 92 ? -5.679 -1.950 3.610 1.00 96.56 92 MET A CA 1
ATOM 701 C C . MET A 1 92 ? -6.083 -3.111 4.524 1.00 96.56 92 MET A C 1
ATOM 703 O O . MET A 1 92 ? -7.095 -3.011 5.217 1.00 96.56 92 MET A O 1
ATOM 707 N N . ASP A 1 93 ? -5.261 -4.156 4.619 1.00 97.94 93 ASP A N 1
ATOM 708 C CA . ASP A 1 93 ? -5.497 -5.268 5.543 1.00 97.94 93 ASP A CA 1
ATOM 709 C C . ASP A 1 93 ? -5.476 -4.800 7.006 1.00 97.94 93 ASP A C 1
ATOM 711 O O . ASP A 1 93 ? -6.309 -5.212 7.815 1.00 97.94 93 ASP A O 1
ATOM 715 N N . LYS A 1 94 ? -4.568 -3.887 7.376 1.00 97.56 94 LYS A N 1
ATOM 716 C CA . LYS A 1 94 ? -4.555 -3.294 8.727 1.00 97.56 94 LYS A CA 1
ATOM 717 C C . LYS A 1 94 ? -5.822 -2.488 9.004 1.00 97.56 94 LYS A C 1
ATOM 719 O O . LYS A 1 94 ? -6.401 -2.636 10.079 1.00 97.56 94 LYS A O 1
ATOM 724 N N . ILE A 1 95 ? -6.270 -1.682 8.041 1.00 98.06 95 ILE A N 1
ATOM 725 C CA . ILE A 1 95 ? -7.516 -0.907 8.142 1.00 98.06 95 ILE A CA 1
ATOM 726 C C . ILE A 1 95 ? -8.715 -1.842 8.328 1.00 98.06 95 ILE A C 1
ATOM 728 O O . ILE A 1 95 ? -9.527 -1.627 9.229 1.00 98.06 95 ILE A O 1
ATOM 732 N N . ALA A 1 96 ? -8.808 -2.906 7.528 1.00 97.88 96 ALA A N 1
ATOM 733 C CA . ALA A 1 96 ? -9.859 -3.911 7.656 1.00 97.88 96 ALA A CA 1
ATOM 734 C C . ALA A 1 96 ? -9.856 -4.548 9.056 1.00 97.88 96 ALA A C 1
ATOM 736 O O . ALA A 1 96 ? -10.898 -4.620 9.704 1.00 97.88 96 ALA A O 1
ATOM 737 N N . ASN A 1 97 ? -8.680 -4.915 9.570 1.00 98.06 97 ASN A N 1
ATOM 738 C CA . ASN A 1 97 ? -8.538 -5.477 10.912 1.00 98.06 97 ASN A CA 1
ATOM 739 C C . ASN A 1 97 ? -8.963 -4.505 12.025 1.00 98.06 97 ASN A C 1
ATOM 741 O O . ASN A 1 97 ? -9.598 -4.932 12.988 1.00 98.06 97 ASN A O 1
ATOM 745 N N . ILE A 1 98 ? -8.651 -3.208 11.919 1.00 98.00 98 ILE A N 1
ATOM 746 C CA . ILE A 1 98 ? -9.127 -2.210 12.892 1.00 98.00 98 ILE A CA 1
ATOM 747 C C . ILE A 1 98 ? -10.648 -2.068 12.833 1.00 98.00 98 ILE A C 1
ATOM 749 O O . ILE A 1 98 ? -11.289 -2.053 13.881 1.00 98.00 98 ILE A O 1
ATOM 753 N N . ASN A 1 99 ? -11.237 -2.034 11.638 1.00 97.38 99 ASN A N 1
ATOM 754 C CA . ASN A 1 99 ? -12.692 -1.997 11.494 1.00 97.38 99 ASN A CA 1
ATOM 755 C C . ASN A 1 99 ? -13.357 -3.214 12.149 1.00 97.38 99 ASN A C 1
ATOM 757 O O . ASN A 1 99 ? -14.323 -3.047 12.887 1.00 97.38 99 ASN A O 1
ATOM 761 N N . LEU A 1 100 ? -12.806 -4.417 11.958 1.00 97.75 100 LEU A N 1
ATOM 762 C CA . LEU A 1 100 ? -13.299 -5.622 12.631 1.00 97.75 100 LEU A CA 1
ATOM 763 C C . LEU A 1 100 ? -13.199 -5.514 14.159 1.00 97.75 100 LEU A C 1
ATOM 765 O O . LEU A 1 100 ? -14.147 -5.873 14.850 1.00 97.75 100 LEU A O 1
ATOM 769 N N . LYS A 1 101 ? -12.100 -4.964 14.691 1.00 97.50 101 LYS A N 1
ATOM 770 C CA . LYS A 1 101 ? -11.956 -4.731 16.138 1.00 97.50 101 LYS A CA 1
ATOM 771 C C . LYS A 1 101 ? -12.992 -3.748 16.673 1.00 97.50 101 LYS A C 1
ATOM 773 O O . LYS A 1 101 ? -13.524 -3.982 17.748 1.00 97.50 101 LYS A O 1
ATOM 778 N N . ILE A 1 102 ? -13.305 -2.682 15.932 1.00 97.50 102 ILE A N 1
ATOM 779 C CA . ILE A 1 102 ? -14.328 -1.700 16.328 1.00 97.50 102 ILE A CA 1
ATOM 780 C C . ILE A 1 102 ? -15.702 -2.364 16.474 1.00 97.50 102 ILE A C 1
ATOM 782 O O . ILE A 1 102 ? -16.435 -2.020 17.396 1.00 97.50 102 ILE A O 1
ATOM 786 N N . LEU A 1 103 ? -16.042 -3.329 15.611 1.00 96.88 103 LEU A N 1
ATOM 787 C CA . LEU A 1 103 ? -17.332 -4.032 15.674 1.00 96.88 103 LEU A CA 1
ATOM 788 C C . LEU A 1 103 ? -17.521 -4.834 16.968 1.00 96.88 103 LEU A C 1
ATOM 790 O O . LEU A 1 103 ? -18.656 -5.043 17.387 1.00 96.88 103 LEU A O 1
ATOM 794 N N . THR A 1 104 ? -16.431 -5.289 17.587 1.00 96.44 104 THR A N 1
ATOM 795 C CA . THR A 1 104 ? -16.461 -6.113 18.805 1.00 96.44 104 THR A CA 1
ATOM 796 C C . THR A 1 104 ? -15.946 -5.381 20.047 1.00 96.44 104 THR A C 1
ATOM 798 O O . THR A 1 104 ? -15.874 -5.985 21.114 1.00 96.44 104 THR A O 1
ATOM 801 N N . ALA A 1 105 ? -15.532 -4.119 19.916 1.00 95.94 105 ALA A N 1
ATOM 802 C CA . ALA A 1 105 ? -14.900 -3.354 20.985 1.00 95.94 105 ALA A CA 1
ATOM 803 C C . ALA A 1 105 ? -15.909 -2.890 22.039 1.00 95.94 105 ALA A C 1
ATOM 805 O O . ALA A 1 105 ? -17.070 -2.596 21.744 1.00 95.94 105 ALA A O 1
ATOM 806 N N . SER A 1 106 ? -15.441 -2.754 23.278 1.00 95.81 106 SER A N 1
ATOM 807 C CA . SER A 1 106 ? -16.215 -2.093 24.326 1.00 95.81 106 SER A CA 1
ATOM 808 C C . SER A 1 106 ? -16.329 -0.586 24.066 1.00 95.81 106 SER A C 1
ATOM 810 O O . SER A 1 106 ? -15.485 0.015 23.397 1.00 95.81 106 SER A O 1
ATOM 812 N N . ALA A 1 107 ? -17.341 0.062 24.653 1.00 93.38 107 ALA A N 1
ATOM 813 C CA . ALA A 1 107 ? -17.548 1.509 24.522 1.00 93.38 107 ALA A CA 1
ATOM 814 C C . ALA A 1 107 ? -16.302 2.337 24.898 1.00 93.38 107 ALA A C 1
ATOM 816 O O . ALA A 1 107 ? -16.057 3.381 24.304 1.00 93.38 107 ALA A O 1
ATOM 817 N N . THR A 1 108 ? -15.490 1.847 25.838 1.00 93.56 108 THR A N 1
ATOM 818 C CA . THR A 1 108 ? -14.263 2.509 26.300 1.00 93.56 108 THR A CA 1
ATOM 819 C C . THR A 1 108 ? -13.083 2.389 25.331 1.00 93.56 108 THR A C 1
ATOM 821 O O . THR A 1 108 ? -12.153 3.184 25.412 1.00 93.56 108 THR A O 1
ATOM 824 N N . GLU A 1 109 ? -13.095 1.422 24.410 1.00 95.31 109 GLU A N 1
ATOM 825 C CA . GLU A 1 109 ? -12.007 1.185 23.444 1.00 95.31 109 GLU A CA 1
ATOM 826 C C . GLU A 1 109 ? -12.291 1.804 22.067 1.00 95.31 109 GLU A C 1
ATOM 828 O O . GLU A 1 109 ? -11.365 2.086 21.301 1.00 95.31 109 GLU A O 1
ATOM 833 N N . ILE A 1 110 ? -13.571 2.026 21.743 1.00 96.44 110 ILE A N 1
ATOM 834 C CA . ILE A 1 110 ? -14.023 2.454 20.412 1.00 96.44 110 ILE A CA 1
ATOM 835 C C . ILE A 1 110 ? -13.357 3.761 19.964 1.00 96.44 110 ILE A C 1
ATOM 837 O O . ILE A 1 110 ? -12.919 3.853 18.817 1.00 96.44 110 ILE A O 1
ATOM 841 N N . ASP A 1 111 ? -13.249 4.763 20.835 1.00 97.19 111 ASP A N 1
ATOM 842 C CA . ASP A 1 111 ? -12.717 6.075 20.440 1.00 97.19 111 ASP A CA 1
ATOM 843 C C . ASP A 1 111 ? -11.212 6.032 20.136 1.00 97.19 111 ASP A C 1
ATOM 845 O O . ASP A 1 111 ? -10.742 6.657 19.177 1.00 97.19 111 ASP A O 1
ATOM 849 N N . ALA A 1 112 ? -10.457 5.216 20.877 1.00 97.12 112 ALA A N 1
ATOM 850 C CA . AL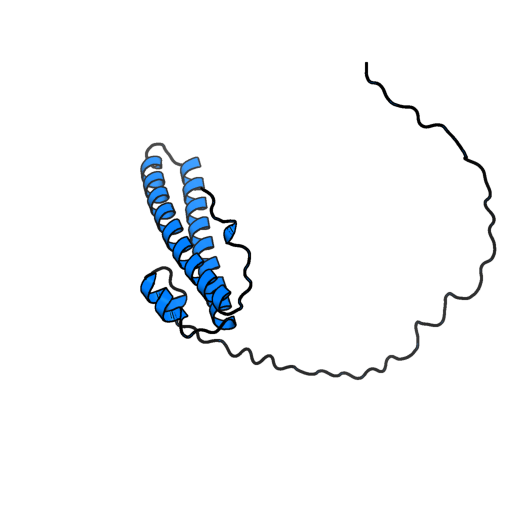A A 1 112 ? -9.047 4.966 20.590 1.00 97.12 112 ALA A CA 1
ATOM 851 C C . ALA A 1 112 ? -8.876 4.255 19.237 1.00 97.12 112 ALA A C 1
ATOM 853 O O . ALA A 1 112 ? -8.062 4.673 18.409 1.00 97.12 112 ALA A O 1
ATOM 854 N N . LEU A 1 113 ? -9.691 3.230 18.966 1.00 98.06 113 LEU A N 1
ATOM 855 C CA . LEU A 1 113 ? -9.662 2.503 17.693 1.00 98.06 113 LEU A CA 1
ATOM 856 C C . LEU A 1 113 ? -10.079 3.382 16.503 1.00 98.06 113 LEU A C 1
ATOM 858 O O . LEU A 1 113 ? -9.470 3.297 15.438 1.00 98.06 113 LEU A O 1
ATOM 862 N N . ARG A 1 114 ? -11.068 4.268 16.673 1.00 97.19 114 ARG A N 1
ATOM 863 C CA . ARG A 1 114 ? -11.466 5.253 15.648 1.00 97.19 114 ARG A CA 1
ATOM 864 C C . ARG A 1 114 ? -10.352 6.249 15.345 1.00 97.19 114 ARG A C 1
ATOM 866 O O . ARG A 1 114 ? -10.120 6.573 14.181 1.00 97.19 114 ARG A O 1
ATOM 873 N N . THR A 1 115 ? -9.637 6.699 16.372 1.00 97.69 115 THR A N 1
ATOM 874 C CA . THR A 1 115 ? -8.467 7.569 16.198 1.00 97.69 115 THR A CA 1
ATOM 875 C C . THR A 1 115 ? -7.383 6.851 15.396 1.00 97.69 115 THR A C 1
ATOM 877 O O . THR A 1 115 ? -6.886 7.389 14.407 1.00 97.69 115 THR A O 1
ATOM 880 N N . GLN A 1 116 ? -7.087 5.596 15.746 1.00 97.75 116 GLN A N 1
ATOM 881 C CA . GLN A 1 116 ? -6.130 4.771 15.009 1.00 97.75 116 GLN A CA 1
ATOM 882 C C . GLN A 1 116 ? -6.549 4.558 13.545 1.00 97.75 116 GLN A C 1
ATOM 884 O O . GLN A 1 116 ? -5.718 4.674 12.644 1.00 97.75 116 GLN A O 1
ATOM 889 N N . LEU A 1 117 ? -7.834 4.291 13.293 1.00 97.81 117 LEU A N 1
ATOM 890 C CA . LEU A 1 117 ? -8.387 4.144 11.946 1.00 97.81 117 LEU A CA 1
ATOM 891 C C . LEU A 1 117 ? -8.193 5.412 11.102 1.00 97.81 117 LEU A C 1
ATOM 893 O O . LEU A 1 117 ? -7.818 5.320 9.932 1.00 97.81 117 LEU A O 1
ATOM 897 N N . SER A 1 118 ? -8.412 6.592 11.689 1.00 97.69 118 SER A N 1
ATOM 898 C CA . SER A 1 118 ? -8.208 7.883 11.018 1.00 97.69 118 SER A CA 1
ATOM 899 C C . SER A 1 118 ? -6.749 8.080 10.586 1.00 97.69 118 SER A C 1
ATOM 901 O O . SER A 1 118 ? -6.471 8.395 9.422 1.00 97.69 118 SER A O 1
ATOM 903 N N . THR A 1 119 ? -5.800 7.797 11.485 1.00 97.38 119 THR A N 1
ATOM 904 C CA . THR A 1 119 ? -4.363 7.837 11.172 1.00 97.38 119 THR A CA 1
ATOM 905 C C . THR A 1 119 ? -4.014 6.862 10.048 1.00 97.38 119 THR A C 1
ATOM 907 O O . THR A 1 119 ? -3.411 7.264 9.053 1.00 97.38 119 THR A O 1
ATOM 910 N N . MET A 1 120 ? -4.465 5.607 10.141 1.00 97.38 120 MET A N 1
ATOM 911 C CA . MET A 1 120 ? -4.189 4.590 9.120 1.00 97.38 120 MET A CA 1
ATOM 912 C C . MET A 1 120 ? -4.777 4.946 7.752 1.00 97.38 120 MET A C 1
ATOM 914 O O . MET A 1 120 ? -4.149 4.677 6.728 1.00 97.38 120 MET A O 1
ATOM 918 N N . THR A 1 121 ? -5.957 5.567 7.723 1.00 95.50 121 THR A N 1
ATOM 919 C CA . THR A 1 121 ? -6.602 6.031 6.485 1.00 95.50 121 THR A CA 1
ATOM 920 C C . THR A 1 121 ? -5.810 7.175 5.847 1.00 95.50 121 THR A C 1
ATOM 922 O O . THR A 1 121 ? -5.610 7.204 4.633 1.00 95.50 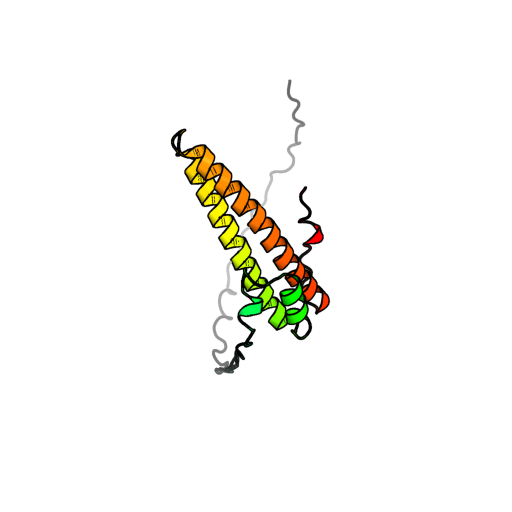121 THR A O 1
ATOM 925 N N . THR A 1 122 ? -5.272 8.084 6.661 1.00 96.50 122 THR A N 1
ATOM 926 C CA . THR A 1 122 ? -4.386 9.158 6.185 1.00 96.50 122 THR A CA 1
ATOM 927 C C . THR A 1 122 ? -3.097 8.596 5.579 1.00 96.50 122 THR A C 1
ATOM 929 O O . THR A 1 122 ? -2.695 8.990 4.479 1.00 96.50 122 THR A O 1
ATOM 932 N N . GLU A 1 123 ? -2.472 7.631 6.257 1.00 95.62 123 GLU A N 1
ATOM 933 C CA . GLU A 1 123 ? -1.300 6.909 5.749 1.00 95.62 123 GLU A CA 1
ATOM 934 C C . GLU A 1 123 ? -1.611 6.181 4.436 1.00 95.62 123 GLU A C 1
ATOM 936 O O . GLU A 1 123 ? -0.836 6.261 3.482 1.00 95.62 123 GLU A O 1
ATOM 941 N N . GLN A 1 124 ? -2.773 5.531 4.345 1.00 96.81 124 GLN A N 1
ATOM 942 C CA . GLN A 1 124 ? -3.222 4.834 3.145 1.00 96.81 124 GLN A CA 1
ATOM 943 C C . GLN A 1 124 ? -3.301 5.765 1.932 1.00 96.81 124 GLN A C 1
ATOM 945 O O . GLN A 1 124 ? -2.815 5.416 0.853 1.00 96.81 124 GLN A O 1
ATOM 950 N N . PHE A 1 125 ? -3.841 6.976 2.095 1.00 95.38 125 PHE A N 1
ATOM 951 C CA . PHE A 1 125 ? -3.850 7.960 1.012 1.00 95.38 125 PHE A CA 1
ATOM 952 C C . PHE A 1 125 ? -2.438 8.378 0.596 1.00 95.38 125 PHE A C 1
ATOM 954 O O . PHE A 1 125 ? -2.173 8.551 -0.596 1.00 95.38 125 PHE A O 1
ATOM 961 N N . ALA A 1 126 ? -1.513 8.526 1.547 1.00 95.19 126 ALA A N 1
ATOM 962 C CA . ALA A 1 126 ? -0.121 8.833 1.232 1.00 95.19 126 ALA A CA 1
ATOM 963 C C . ALA A 1 126 ? 0.553 7.702 0.438 1.00 95.19 126 ALA A C 1
ATOM 965 O O . ALA A 1 126 ? 1.199 7.970 -0.577 1.00 95.19 126 ALA A O 1
ATOM 966 N N . LEU A 1 127 ? 0.353 6.443 0.839 1.00 96.38 127 LEU A N 1
ATOM 967 C CA . LEU A 1 127 ? 0.878 5.273 0.126 1.00 96.38 127 LEU A CA 1
ATOM 968 C C . LEU A 1 127 ? 0.271 5.135 -1.273 1.00 96.38 127 LEU A C 1
ATOM 970 O O . LEU A 1 127 ? 0.990 4.866 -2.234 1.00 96.38 127 LEU A O 1
ATOM 974 N N . GLN A 1 128 ? -1.030 5.388 -1.418 1.00 95.31 128 GLN A N 1
ATOM 975 C CA . GLN A 1 128 ? -1.697 5.339 -2.716 1.00 95.31 128 GLN A CA 1
ATOM 976 C C . GLN A 1 128 ? -1.157 6.406 -3.677 1.00 95.31 128 GLN A C 1
ATOM 978 O O . GLN A 1 128 ? -0.966 6.112 -4.857 1.00 95.31 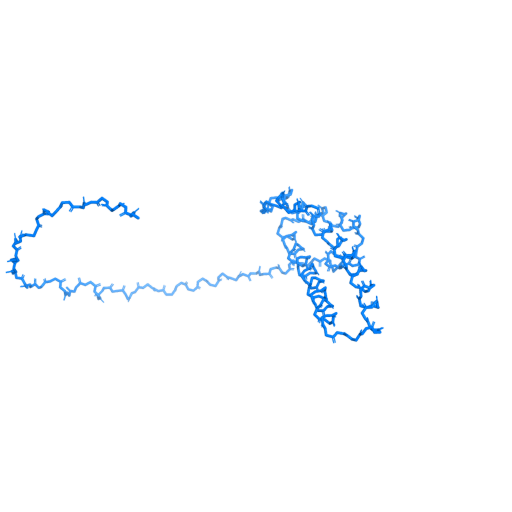128 GLN A O 1
ATOM 983 N N . ARG A 1 129 ? -0.853 7.622 -3.198 1.00 95.25 129 ARG A N 1
ATOM 984 C CA . ARG A 1 129 ? -0.202 8.657 -4.023 1.00 95.25 129 ARG A CA 1
ATOM 985 C C . ARG A 1 129 ? 1.181 8.216 -4.508 1.00 95.25 129 ARG A C 1
ATOM 987 O O . ARG A 1 129 ? 1.470 8.364 -5.696 1.00 95.25 129 ARG A O 1
ATOM 994 N N . LYS A 1 130 ? 1.989 7.610 -3.631 1.00 96.19 130 LYS A N 1
ATOM 995 C CA . LYS A 1 130 ? 3.301 7.046 -3.995 1.00 96.19 130 LYS A CA 1
ATOM 996 C C . LYS A 1 130 ? 3.163 5.959 -5.054 1.00 96.19 130 LYS A C 1
ATOM 998 O O . LYS A 1 130 ? 3.797 6.049 -6.104 1.00 96.19 130 LYS A O 1
ATOM 1003 N N . TYR A 1 131 ? 2.247 5.016 -4.852 1.00 95.88 131 TYR A N 1
ATOM 1004 C CA . TYR A 1 131 ? 1.976 3.967 -5.830 1.00 95.88 131 TYR A CA 1
ATOM 1005 C C . TYR A 1 131 ? 1.493 4.524 -7.180 1.00 95.88 131 TYR A C 1
ATOM 1007 O O . TYR A 1 131 ? 1.972 4.111 -8.233 1.00 95.88 131 TYR A O 1
ATOM 1015 N N . GLN A 1 132 ? 0.611 5.528 -7.183 1.00 94.44 132 GLN A N 1
ATOM 1016 C CA . GLN A 1 132 ? 0.193 6.196 -8.419 1.00 94.44 132 GLN A CA 1
ATOM 1017 C C . GLN A 1 132 ? 1.366 6.849 -9.158 1.00 94.44 132 GLN A C 1
ATOM 1019 O O . GLN A 1 132 ? 1.396 6.824 -10.388 1.00 94.44 132 GLN A O 1
ATOM 1024 N N . SER A 1 133 ? 2.332 7.433 -8.449 1.00 94.69 133 SER A N 1
ATOM 1025 C CA . SER A 1 133 ? 3.546 7.973 -9.071 1.00 94.69 133 SER A CA 1
ATOM 1026 C C . SER A 1 133 ? 4.404 6.882 -9.709 1.00 94.69 133 SER A C 1
ATOM 1028 O O . SER A 1 133 ? 4.897 7.092 -10.818 1.00 94.69 133 SER A O 1
ATOM 1030 N N . VAL A 1 134 ? 4.511 5.712 -9.072 1.00 95.31 134 VAL A N 1
ATOM 1031 C CA . VAL A 1 134 ? 5.191 4.535 -9.637 1.00 95.31 134 VAL A CA 1
ATOM 1032 C C . VAL A 1 134 ? 4.495 4.067 -10.910 1.00 95.31 134 VAL A C 1
ATOM 1034 O O . VAL A 1 134 ? 5.134 3.958 -11.953 1.00 95.31 134 VAL A O 1
ATOM 1037 N N . LEU A 1 135 ? 3.170 3.895 -10.880 1.00 94.44 135 LEU A N 1
ATOM 1038 C CA . LEU A 1 135 ? 2.394 3.498 -12.060 1.00 94.44 135 LEU A CA 1
ATOM 1039 C C . LEU A 1 135 ? 2.504 4.514 -13.203 1.00 94.44 135 LEU A C 1
ATOM 1041 O O . LEU A 1 135 ? 2.577 4.136 -14.371 1.00 94.44 135 LEU A O 1
ATOM 1045 N N . LYS A 1 136 ? 2.539 5.813 -12.887 1.00 93.69 136 LYS A N 1
ATOM 1046 C CA . LYS A 1 136 ? 2.773 6.867 -13.883 1.00 93.69 136 LYS A CA 1
ATOM 1047 C C . LYS A 1 136 ? 4.174 6.773 -14.479 1.00 93.69 136 LYS A C 1
ATOM 1049 O O . LYS A 1 136 ? 4.308 6.921 -15.689 1.00 93.69 136 LYS A O 1
ATOM 1054 N N . ALA A 1 137 ? 5.204 6.561 -13.658 1.00 93.81 137 ALA A N 1
ATOM 1055 C CA . ALA A 1 137 ? 6.569 6.376 -14.141 1.00 93.81 137 ALA A CA 1
ATOM 1056 C C . ALA A 1 137 ? 6.658 5.153 -15.056 1.00 93.81 137 ALA A C 1
ATOM 1058 O O . ALA A 1 137 ? 7.160 5.274 -16.169 1.00 93.81 137 ALA A O 1
ATOM 1059 N N . TRP A 1 138 ? 6.079 4.030 -14.633 1.00 94.50 138 TRP A N 1
ATOM 1060 C CA . TRP A 1 138 ? 6.048 2.798 -15.409 1.00 94.50 138 TRP A CA 1
ATOM 1061 C C . TRP A 1 138 ? 5.326 2.977 -16.749 1.00 94.50 138 TRP A C 1
ATOM 1063 O O . TRP A 1 138 ? 5.879 2.668 -17.802 1.00 94.50 138 TRP A O 1
ATOM 1073 N N . GLY A 1 139 ? 4.138 3.588 -16.736 1.00 93.12 139 GLY A N 1
ATOM 1074 C CA . GLY A 1 139 ? 3.372 3.871 -17.951 1.00 93.12 139 GLY A CA 1
ATOM 1075 C C . GLY A 1 139 ? 4.094 4.799 -18.934 1.00 93.12 139 GLY A C 1
ATOM 1076 O O . GLY A 1 139 ? 3.990 4.608 -20.142 1.00 93.12 139 GLY A O 1
ATOM 1077 N N . ARG A 1 140 ? 4.882 5.773 -18.449 1.00 93.44 140 ARG A N 1
ATOM 1078 C CA . ARG A 1 140 ? 5.722 6.626 -19.315 1.00 93.44 140 ARG A CA 1
ATOM 1079 C C . ARG A 1 140 ? 6.845 5.856 -20.014 1.00 93.44 140 ARG A C 1
ATOM 1081 O O . ARG A 1 140 ? 7.341 6.339 -21.025 1.00 93.44 140 ARG A O 1
ATOM 1088 N N . LYS A 1 141 ? 7.247 4.697 -19.487 1.00 93.69 141 LYS A N 1
ATOM 1089 C CA . LYS A 1 141 ? 8.331 3.865 -20.031 1.00 93.69 141 LYS A CA 1
ATOM 1090 C C . LYS A 1 141 ? 7.838 2.658 -20.834 1.00 93.69 141 LYS A C 1
ATOM 1092 O O . LYS A 1 141 ? 8.625 1.774 -21.134 1.00 93.69 141 LYS A O 1
ATOM 1097 N N . GLY A 1 142 ? 6.558 2.628 -21.206 1.00 88.75 142 GLY A N 1
ATOM 1098 C CA . GLY A 1 142 ? 5.980 1.538 -21.999 1.00 88.75 142 GLY A CA 1
ATOM 1099 C C . GLY A 1 142 ? 5.359 0.416 -21.166 1.00 88.75 142 GLY A C 1
ATOM 1100 O O . GLY A 1 142 ? 4.922 -0.584 -21.729 1.00 88.75 142 GLY A O 1
ATOM 1101 N N . GLY A 1 143 ? 5.270 0.583 -19.843 1.00 87.44 143 GLY A N 1
ATOM 1102 C CA . GLY A 1 143 ? 4.471 -0.295 -18.997 1.00 87.44 143 GLY A CA 1
ATOM 1103 C C . GLY A 1 143 ? 2.988 -0.258 -19.383 1.00 87.44 143 GLY A C 1
ATOM 1104 O O . GLY A 1 143 ? 2.506 0.751 -19.916 1.00 87.44 143 GLY A O 1
ATOM 1105 N N . PRO A 1 144 ? 2.226 -1.329 -19.101 1.00 79.69 144 PRO A N 1
ATOM 1106 C CA . PRO A 1 144 ? 0.812 -1.371 -19.411 1.00 79.69 144 PRO A CA 1
ATOM 1107 C C . PRO A 1 144 ? 0.102 -0.230 -18.687 1.00 79.69 144 PRO A C 1
ATOM 1109 O O . PRO A 1 144 ? 0.078 -0.149 -17.456 1.00 79.69 144 PRO A O 1
ATOM 1112 N N . LEU A 1 145 ? -0.542 0.637 -19.466 1.00 64.25 145 LEU A N 1
ATOM 1113 C CA . LEU A 1 145 ? -1.511 1.595 -18.957 1.00 64.25 145 LEU A CA 1
ATO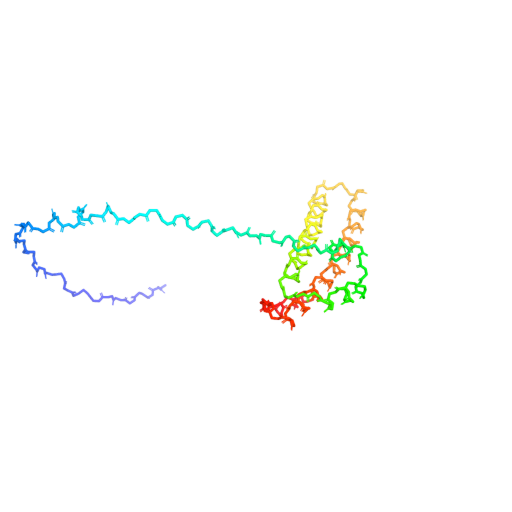M 1114 C C . LEU A 1 145 ? -2.766 0.821 -18.540 1.00 64.25 145 LEU A C 1
ATOM 1116 O O . LEU A 1 145 ? -3.820 0.946 -19.159 1.00 64.25 145 LEU A O 1
ATOM 1120 N N . LYS A 1 146 ? -2.680 0.007 -17.480 1.00 58.25 146 LYS A N 1
ATOM 1121 C CA . LYS A 1 146 ? -3.883 -0.428 -16.772 1.00 58.25 146 LYS A CA 1
ATOM 1122 C C . LYS A 1 146 ? -4.575 0.869 -16.386 1.00 58.25 146 LYS A C 1
ATOM 1124 O O . LYS A 1 146 ? -3.961 1.699 -15.721 1.00 58.25 146 LYS A O 1
ATOM 1129 N N . THR A 1 147 ? -5.770 1.109 -16.915 1.00 52.66 147 THR A N 1
ATOM 1130 C CA . THR A 1 147 ? -6.471 2.398 -16.905 1.00 52.66 147 THR A CA 1
ATOM 1131 C C . THR A 1 147 ? -6.788 2.861 -15.475 1.00 52.66 147 THR A C 1
ATOM 1133 O O . THR A 1 147 ? -7.929 2.841 -15.029 1.00 52.66 147 THR A O 1
ATOM 1136 N N . TRP A 1 148 ? -5.776 3.323 -14.737 1.00 49.59 148 TRP A N 1
ATOM 1137 C CA . TRP A 1 148 ? -5.859 3.877 -13.381 1.00 49.59 148 TRP A CA 1
ATOM 1138 C C . TRP A 1 148 ? -6.601 5.217 -13.362 1.00 49.59 148 TRP A C 1
ATOM 1140 O O . TRP A 1 148 ? -7.003 5.695 -12.305 1.00 49.59 148 TRP A O 1
ATOM 1150 N N . ARG A 1 149 ? -6.860 5.786 -14.550 1.00 48.91 149 ARG A N 1
ATOM 1151 C CA . ARG A 1 149 ? -7.763 6.921 -14.780 1.00 48.91 149 ARG A CA 1
ATOM 1152 C C . ARG A 1 149 ? -9.171 6.691 -14.209 1.00 48.91 149 ARG A C 1
ATOM 1154 O O . ARG A 1 149 ? -9.844 7.672 -13.925 1.00 48.91 149 ARG A O 1
ATOM 1161 N N . ALA A 1 150 ? -9.582 5.434 -14.005 1.00 47.50 150 ALA A N 1
ATOM 1162 C CA . ALA A 1 150 ? -10.857 5.070 -13.384 1.00 47.50 150 ALA A CA 1
ATOM 1163 C C . ALA A 1 150 ? -10.830 5.041 -11.840 1.00 47.50 150 ALA A C 1
ATOM 1165 O O . ALA A 1 150 ? -11.881 5.014 -11.215 1.00 47.50 150 ALA A O 1
ATOM 1166 N N . MET A 1 151 ? -9.655 5.087 -11.199 1.00 51.03 151 MET A N 1
ATOM 1167 C CA . MET A 1 151 ? -9.515 5.016 -9.735 1.00 51.03 151 MET A CA 1
ATOM 1168 C C . MET A 1 151 ? -9.484 6.412 -9.086 1.00 51.03 151 MET A C 1
ATOM 1170 O O . MET A 1 151 ? -8.828 6.634 -8.072 1.00 51.03 151 MET A O 1
ATOM 1174 N N . ARG A 1 152 ? -10.179 7.374 -9.705 1.00 46.78 152 ARG A N 1
ATOM 1175 C CA . ARG A 1 152 ? -10.530 8.665 -9.107 1.00 46.78 152 ARG A CA 1
ATOM 1176 C C . ARG A 1 152 ? -11.941 8.515 -8.531 1.00 46.78 152 ARG A C 1
ATOM 1178 O O . ARG A 1 152 ? -12.895 9.032 -9.096 1.00 46.78 152 ARG A O 1
ATOM 1185 N N . ILE A 1 153 ? -12.082 7.708 -7.482 1.00 48.84 153 ILE A N 1
ATOM 1186 C CA . ILE A 1 153 ? -13.330 7.646 -6.720 1.00 48.84 153 ILE A CA 1
ATOM 1187 C C . ILE A 1 153 ? -13.182 8.647 -5.574 1.00 48.84 153 ILE A C 1
ATOM 1189 O O . ILE A 1 153 ? -12.395 8.400 -4.667 1.00 48.84 153 ILE A O 1
ATOM 1193 N N . ILE A 1 154 ? -13.907 9.759 -5.757 1.00 47.62 154 ILE A N 1
ATOM 1194 C CA . ILE A 1 154 ? -14.550 10.662 -4.782 1.00 47.62 154 ILE A CA 1
ATOM 1195 C C . ILE A 1 154 ? -13.662 11.165 -3.641 1.00 47.62 154 ILE A C 1
ATOM 1197 O O . ILE A 1 154 ? -13.426 10.412 -2.675 1.00 47.62 154 ILE A O 1
#

Organism: NCBI:txid1579316

pLDDT: mean 76.32, std 23.06, range [38.34, 98.06]

Radius of gyration: 31.15 Å; chains: 1; bounding box: 74×64×68 Å